Protein AF-A0A924UYF3-F1 (afdb_monomer)

Sequence (133 aa):
MYSFPMTTNHEMAHQMGFASESECNFIGFLASIKNEDLYIQYSGYSMALRYCLGNWQARDEAIFKQLLKTVNTGILKNYKESEDFWKQYDTVIDKGFHAFYDQFLKINQQKDGLESYNKYVNLMVNYYKGNGF

pLDDT: mean 82.93, std 18.5, range [36.72, 98.5]

Mean predicted aligned error: 8.23 Å

Radius of gyration: 15.81 Å; Cα contacts (8 Å, |Δi|>4): 98; chains: 1; bounding box: 40×39×37 Å

Nearest PDB structures (foldseek):
  5qsr-assembly1_A  TM=3.672E-01  e=8.224E+00  Homo sapiens

Solvent-accessible surface area (backbone atoms only — not comparable to full-atom values): 7220 Å² total; per-residue (Å²): 117,76,49,51,56,24,52,52,35,22,52,50,32,40,75,72,68,46,82,49,66,39,55,16,50,44,50,7,32,53,58,18,60,72,43,89,49,66,67,37,22,46,17,16,52,52,52,53,49,53,48,55,45,51,54,30,48,76,74,38,54,68,59,26,60,56,53,58,72,74,51,59,66,69,58,56,49,51,54,48,51,53,51,58,60,48,55,64,46,70,77,66,65,52,73,66,59,54,50,52,50,53,48,51,38,58,74,68,63,64,84,37,74,73,55,39,54,48,48,27,52,47,52,52,53,49,52,53,65,73,57,66,130

Structure (mmCIF, N/CA/C/O backbone):
data_AF-A0A924UYF3-F1
#
_entry.id   AF-A0A924UYF3-F1
#
loop_
_atom_site.group_PDB
_atom_site.id
_atom_site.type_symbol
_atom_site.label_atom_id
_atom_site.label_alt_id
_atom_site.label_comp_id
_atom_site.label_asym_id
_atom_site.label_entity_id
_atom_site.label_seq_id
_atom_site.pdbx_PDB_ins_code
_atom_site.Cartn_x
_atom_site.Cartn_y
_atom_site.Cartn_z
_atom_site.occupancy
_atom_site.B_iso_or_equiv
_atom_site.auth_seq_id
_atom_site.auth_comp_id
_atom_site.auth_asym_id
_atom_site.auth_atom_id
_atom_site.pdbx_PDB_model_num
ATOM 1 N N . MET A 1 1 ? -2.343 1.235 -12.925 1.00 81.69 1 MET A N 1
ATOM 2 C CA . MET A 1 1 ? -1.835 0.538 -11.724 1.00 81.69 1 MET A CA 1
ATOM 3 C C . MET A 1 1 ? -2.894 0.605 -10.634 1.00 81.69 1 MET A C 1
ATOM 5 O O . MET A 1 1 ? -3.447 1.678 -10.411 1.00 81.69 1 MET A O 1
ATOM 9 N N . TYR A 1 2 ? -3.191 -0.519 -9.983 1.00 92.44 2 TYR A N 1
ATOM 10 C CA . TYR A 1 2 ? -4.263 -0.631 -8.981 1.00 92.44 2 TYR A CA 1
ATOM 11 C C . TYR A 1 2 ? -4.105 0.315 -7.773 1.00 92.44 2 TYR A C 1
ATOM 13 O O . TYR A 1 2 ? -5.082 0.677 -7.129 1.00 92.44 2 TYR A O 1
ATOM 21 N N . SER A 1 3 ? -2.872 0.725 -7.465 1.00 91.88 3 SER A N 1
ATOM 22 C CA . SER A 1 3 ? -2.546 1.579 -6.320 1.00 91.88 3 SER A CA 1
ATOM 23 C C . SER A 1 3 ? -2.798 3.070 -6.559 1.00 91.88 3 SER A C 1
ATOM 25 O O . SER A 1 3 ? -2.634 3.853 -5.630 1.00 91.88 3 SER A O 1
ATOM 27 N N . PHE A 1 4 ? -3.168 3.476 -7.780 1.00 94.56 4 PHE A N 1
ATOM 28 C CA . PHE A 1 4 ? -3.278 4.890 -8.146 1.00 94.56 4 PHE A CA 1
ATOM 29 C C . PHE A 1 4 ? -4.196 5.701 -7.213 1.00 94.56 4 PHE A C 1
ATOM 31 O O . PHE A 1 4 ? -3.738 6.741 -6.749 1.00 94.56 4 PHE A O 1
ATOM 38 N N . PRO A 1 5 ? -5.413 5.243 -6.842 1.00 97.88 5 PRO A N 1
ATOM 39 C CA . PRO A 1 5 ? -6.268 6.026 -5.947 1.00 97.88 5 PRO A CA 1
ATOM 40 C C . PRO A 1 5 ? -5.651 6.236 -4.558 1.00 97.88 5 PRO A C 1
ATOM 42 O O . PRO A 1 5 ? -5.718 7.335 -4.017 1.00 97.88 5 PRO A O 1
ATOM 45 N N . MET A 1 6 ? -4.989 5.216 -4.004 1.00 96.25 6 MET A N 1
ATOM 46 C CA . MET A 1 6 ? -4.268 5.337 -2.735 1.00 96.25 6 MET A CA 1
ATOM 47 C C . MET A 1 6 ? -3.121 6.350 -2.829 1.00 96.25 6 MET A C 1
ATOM 49 O O . MET A 1 6 ? -2.965 7.174 -1.931 1.00 96.25 6 MET A O 1
ATOM 53 N N . THR A 1 7 ? -2.342 6.325 -3.918 1.00 93.88 7 THR A N 1
ATOM 54 C CA . THR A 1 7 ? -1.296 7.329 -4.166 1.00 93.88 7 THR A CA 1
ATOM 55 C C . THR A 1 7 ? -1.899 8.728 -4.255 1.00 93.88 7 THR A C 1
ATOM 57 O O . THR A 1 7 ? -1.416 9.637 -3.596 1.00 93.88 7 THR A O 1
ATOM 60 N N . THR A 1 8 ? -3.001 8.909 -4.984 1.00 97.44 8 THR A N 1
ATOM 61 C CA . THR A 1 8 ? -3.692 10.203 -5.050 1.00 97.44 8 THR A CA 1
ATOM 62 C C . THR A 1 8 ? -4.137 10.681 -3.668 1.00 97.44 8 THR A C 1
ATOM 64 O O . THR A 1 8 ? -3.881 11.827 -3.314 1.00 97.44 8 THR A O 1
ATOM 67 N N . ASN A 1 9 ? -4.741 9.811 -2.859 1.00 98.00 9 ASN A N 1
ATOM 68 C CA . ASN A 1 9 ? -5.194 10.169 -1.515 1.00 98.00 9 ASN A CA 1
ATOM 69 C C . ASN A 1 9 ? -4.027 10.515 -0.572 1.00 98.00 9 ASN A C 1
ATOM 71 O O . ASN A 1 9 ? -4.160 11.412 0.259 1.00 98.00 9 ASN A O 1
ATOM 75 N N . HIS A 1 10 ? -2.884 9.839 -0.712 1.00 95.69 10 HIS A N 1
ATOM 76 C CA . HIS A 1 10 ? -1.647 10.182 -0.008 1.00 95.69 10 HIS A CA 1
ATOM 77 C C . HIS A 1 10 ? -1.163 11.593 -0.387 1.00 95.69 10 HIS A C 1
ATOM 79 O O . HIS A 1 10 ? -0.951 12.426 0.492 1.00 95.69 10 HIS A O 1
ATOM 85 N N . GLU A 1 11 ? -1.063 11.902 -1.682 1.00 95.88 11 GLU A N 1
ATOM 86 C CA . GLU A 1 11 ? -0.611 13.225 -2.139 1.00 95.88 11 GLU A CA 1
ATOM 87 C C . GLU A 1 11 ? -1.595 14.341 -1.761 1.00 95.88 11 GLU A C 1
ATOM 89 O O . GLU A 1 11 ? -1.194 15.462 -1.453 1.00 95.88 11 GLU A O 1
ATOM 94 N N . MET A 1 12 ? -2.896 14.044 -1.721 1.00 97.69 12 MET A N 1
ATOM 95 C CA . MET A 1 12 ? -3.895 14.977 -1.199 1.00 97.69 12 MET A CA 1
ATOM 96 C C . MET A 1 12 ? -3.670 15.275 0.289 1.00 97.69 12 MET A C 1
ATOM 98 O O . MET A 1 12 ? -3.818 16.424 0.699 1.00 97.69 12 MET A O 1
ATOM 102 N N . ALA A 1 13 ? -3.259 14.292 1.097 1.00 95.19 13 ALA A N 1
ATOM 103 C CA . ALA A 1 13 ? -2.893 14.539 2.493 1.00 95.19 13 ALA A CA 1
ATOM 104 C C . ALA A 1 13 ? -1.669 15.469 2.596 1.00 95.19 13 ALA A C 1
ATOM 106 O O . ALA A 1 13 ? -1.682 16.408 3.396 1.00 95.19 13 ALA A O 1
ATOM 107 N N . HIS A 1 14 ? -0.668 15.296 1.728 1.00 92.12 14 HIS A N 1
ATOM 108 C CA . HIS A 1 14 ? 0.442 16.247 1.619 1.00 92.12 14 HIS A CA 1
ATOM 109 C C . HIS A 1 14 ? -0.030 17.658 1.248 1.00 92.12 14 HIS A C 1
ATOM 111 O O . HIS A 1 14 ? 0.355 18.630 1.900 1.00 92.12 14 HIS A O 1
ATOM 117 N N . GLN A 1 15 ? -0.926 17.790 0.264 1.00 94.62 15 GLN A N 1
ATOM 118 C CA . GLN A 1 15 ? -1.505 19.081 -0.136 1.00 94.62 15 GLN A CA 1
ATOM 119 C C . GLN A 1 15 ? -2.308 19.758 0.986 1.00 94.62 15 GLN A C 1
ATOM 121 O O . GLN A 1 15 ? -2.397 20.984 1.024 1.00 94.62 15 GLN A O 1
ATOM 126 N N . MET A 1 16 ? -2.856 18.982 1.924 1.00 95.38 16 MET A N 1
ATOM 127 C CA . MET A 1 16 ? -3.538 19.486 3.120 1.00 95.38 16 MET A CA 1
ATOM 128 C C . MET A 1 16 ? -2.580 19.925 4.242 1.00 95.38 16 MET A C 1
ATOM 130 O O . MET A 1 16 ? -3.040 20.392 5.283 1.00 95.38 16 MET A O 1
ATOM 134 N N . GLY A 1 17 ? -1.263 19.813 4.042 1.00 88.19 17 GLY A N 1
ATOM 135 C CA . GLY A 1 17 ? -0.239 20.320 4.960 1.00 88.19 17 GLY A CA 1
ATOM 136 C C . GLY A 1 17 ? 0.379 19.275 5.890 1.00 88.19 17 GLY A C 1
ATOM 137 O O . GLY A 1 17 ? 1.155 19.641 6.773 1.00 88.19 17 GLY A O 1
ATOM 138 N N . PHE A 1 18 ? 0.080 17.986 5.711 1.00 85.25 18 PHE A N 1
ATOM 139 C CA . PHE A 1 18 ? 0.758 16.924 6.455 1.00 85.25 18 PHE A CA 1
ATOM 140 C C . PHE A 1 18 ? 2.117 16.632 5.816 1.00 85.25 18 PHE A C 1
ATOM 142 O O . PHE A 1 18 ? 2.197 16.264 4.651 1.00 85.25 18 PHE A O 1
ATOM 149 N N . ALA A 1 19 ? 3.205 16.799 6.566 1.00 83.88 19 ALA A N 1
ATOM 150 C CA . ALA A 1 19 ? 4.555 16.561 6.047 1.00 83.88 19 ALA A CA 1
ATOM 151 C C . ALA A 1 19 ? 5.022 15.104 6.221 1.00 83.88 19 ALA A C 1
ATOM 153 O O . ALA A 1 19 ? 5.876 14.637 5.476 1.00 83.88 19 ALA A O 1
ATOM 154 N N . SER A 1 20 ? 4.497 14.370 7.211 1.00 87.00 20 SER A N 1
ATOM 155 C CA . SER A 1 20 ? 4.959 13.009 7.492 1.00 87.00 20 SER A CA 1
ATOM 156 C C . SER A 1 20 ? 4.360 12.002 6.513 1.00 87.00 20 SER A C 1
ATOM 158 O O . SER A 1 20 ? 3.153 11.792 6.480 1.00 87.00 20 SER A O 1
ATOM 160 N N . GLU A 1 21 ? 5.223 11.284 5.806 1.00 82.88 21 GLU A N 1
ATOM 161 C CA . GLU A 1 21 ? 4.885 10.183 4.892 1.00 82.88 21 GLU A CA 1
ATOM 162 C C . GLU A 1 21 ? 4.020 9.096 5.548 1.00 82.88 21 GLU A C 1
ATOM 164 O O . GLU A 1 21 ? 3.070 8.583 4.961 1.00 82.88 21 GLU A O 1
ATOM 169 N N . SER A 1 22 ? 4.307 8.746 6.808 1.00 86.19 22 SER A N 1
ATOM 170 C CA . SER A 1 22 ? 3.508 7.759 7.550 1.00 86.19 22 SER A CA 1
ATOM 171 C C . SER A 1 22 ? 2.113 8.276 7.903 1.00 86.19 22 SER A C 1
ATOM 173 O O . SER A 1 22 ? 1.163 7.496 7.921 1.00 86.19 22 SER A O 1
ATOM 175 N N . GLU A 1 23 ? 1.981 9.576 8.180 1.00 92.06 23 GLU A N 1
ATOM 176 C CA . GLU A 1 23 ? 0.686 10.213 8.443 1.00 92.06 23 GLU A CA 1
ATOM 177 C C . GLU A 1 23 ? -0.106 10.361 7.145 1.00 92.06 23 GLU A C 1
ATOM 179 O O . GLU A 1 23 ? -1.291 10.048 7.133 1.00 92.06 23 GLU A O 1
ATOM 184 N N . CYS A 1 24 ? 0.549 10.719 6.039 1.00 92.88 24 CYS A N 1
ATOM 185 C CA . CYS A 1 24 ? -0.079 10.805 4.721 1.00 92.88 24 CYS A CA 1
ATOM 186 C C . CYS A 1 24 ? -0.537 9.434 4.219 1.00 92.88 24 CYS A C 1
ATOM 188 O O . CYS A 1 24 ? -1.665 9.302 3.753 1.00 92.88 24 CYS A O 1
ATOM 190 N N . ASN A 1 25 ? 0.262 8.381 4.423 1.00 93.38 25 ASN A N 1
ATOM 191 C CA . ASN A 1 25 ? -0.174 7.002 4.195 1.00 93.38 25 ASN A CA 1
ATOM 192 C C . ASN A 1 25 ? -1.389 6.638 5.054 1.00 93.38 25 ASN A C 1
ATOM 194 O O . ASN A 1 25 ? -2.339 6.041 4.556 1.00 93.38 25 ASN A O 1
ATOM 198 N N . PHE A 1 26 ? -1.403 7.019 6.332 1.00 95.88 26 PHE A N 1
ATOM 199 C CA . PHE A 1 26 ? -2.534 6.724 7.207 1.00 95.88 26 PHE A CA 1
ATOM 200 C C . PHE A 1 26 ? -3.813 7.479 6.814 1.00 95.88 26 P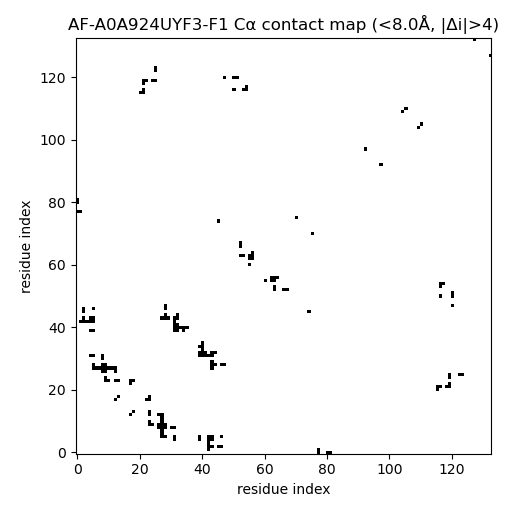HE A C 1
ATOM 202 O O . PHE A 1 26 ? -4.878 6.872 6.700 1.00 95.88 26 PHE A O 1
ATOM 209 N N . ILE A 1 27 ? -3.715 8.781 6.551 1.00 97.31 27 ILE A N 1
ATOM 210 C CA . ILE A 1 27 ? -4.837 9.621 6.115 1.00 97.31 27 ILE A CA 1
ATOM 211 C C . ILE A 1 27 ? -5.347 9.156 4.751 1.00 97.31 27 ILE A C 1
ATOM 213 O O . ILE A 1 27 ? -6.552 8.983 4.578 1.00 97.31 27 ILE A O 1
ATOM 217 N N . GLY A 1 28 ? -4.444 8.879 3.808 1.00 97.50 28 GLY A N 1
ATOM 218 C CA . GLY A 1 28 ? -4.792 8.365 2.488 1.00 97.50 28 GLY A CA 1
ATOM 219 C C . GLY A 1 28 ? -5.495 7.010 2.558 1.00 97.50 28 GLY A C 1
ATOM 220 O O . GLY A 1 28 ? -6.474 6.778 1.845 1.00 97.50 28 GLY A O 1
ATOM 221 N N . PHE A 1 29 ? -5.073 6.137 3.476 1.00 97.56 29 PHE A N 1
ATOM 222 C CA . PHE A 1 29 ? -5.757 4.877 3.753 1.00 97.56 29 PHE A CA 1
ATOM 223 C C . PHE A 1 29 ? -7.174 5.112 4.279 1.00 97.56 29 PHE A C 1
ATOM 225 O O . PHE A 1 29 ? -8.116 4.555 3.718 1.00 97.56 29 PHE A O 1
ATOM 232 N N . LEU A 1 30 ? -7.344 5.967 5.296 1.00 97.88 30 LEU A N 1
ATOM 233 C CA . LEU A 1 30 ? -8.661 6.297 5.849 1.00 97.88 30 LEU A CA 1
ATOM 234 C C . LEU A 1 30 ? -9.595 6.886 4.786 1.00 97.88 30 LEU A C 1
ATOM 236 O O . LEU A 1 30 ? -10.740 6.450 4.677 1.00 97.88 30 LEU A O 1
ATOM 240 N N . ALA A 1 31 ? -9.102 7.823 3.975 1.00 98.06 31 ALA A N 1
ATOM 241 C CA . ALA A 1 31 ? -9.853 8.397 2.862 1.00 98.06 31 ALA A CA 1
ATOM 242 C C . ALA A 1 31 ? -10.269 7.321 1.846 1.00 98.06 31 ALA A C 1
ATOM 244 O O . ALA A 1 31 ? -11.404 7.322 1.372 1.00 98.06 31 ALA A O 1
ATOM 245 N N . SER A 1 32 ? -9.380 6.364 1.564 1.00 98.25 32 SER A N 1
ATOM 246 C CA . SER A 1 32 ? -9.651 5.274 0.627 1.00 98.25 32 SER A CA 1
ATOM 247 C C . SER A 1 32 ? -10.731 4.318 1.141 1.00 98.25 32 SER A C 1
ATOM 249 O O . SER A 1 32 ? -11.674 4.017 0.416 1.00 98.25 32 SER A O 1
ATOM 251 N N . ILE A 1 33 ? -10.633 3.853 2.393 1.00 97.06 33 ILE A N 1
ATOM 252 C CA . ILE A 1 33 ? -11.572 2.859 2.948 1.00 97.06 33 ILE A CA 1
ATOM 253 C C . ILE A 1 33 ? -12.940 3.443 3.323 1.00 97.06 33 ILE A C 1
ATOM 255 O O . ILE A 1 33 ? -13.893 2.693 3.510 1.00 97.06 33 ILE A O 1
ATOM 259 N N . LYS A 1 34 ? -13.041 4.768 3.475 1.00 96.94 34 LYS A N 1
ATOM 260 C CA . LYS A 1 34 ? -14.308 5.474 3.721 1.00 96.94 34 LYS A CA 1
ATOM 261 C C . LYS A 1 34 ? -15.001 5.920 2.430 1.00 96.94 34 LYS A C 1
ATOM 263 O O . LYS A 1 34 ? -16.092 6.475 2.506 1.00 96.94 34 LYS A O 1
ATOM 268 N N . ASN A 1 35 ? -14.383 5.699 1.270 1.00 98.12 35 ASN A N 1
ATOM 269 C CA . ASN A 1 35 ? -14.977 6.005 -0.025 1.00 98.12 35 ASN A CA 1
ATOM 270 C C . ASN A 1 35 ? -16.057 4.972 -0.396 1.00 98.12 35 ASN A C 1
ATOM 272 O O . ASN A 1 35 ? -15.955 3.814 -0.003 1.00 98.12 35 ASN A O 1
ATOM 276 N N . GLU A 1 36 ? -17.069 5.359 -1.170 1.00 97.88 36 GLU A N 1
ATOM 277 C CA . GLU A 1 36 ? -18.130 4.445 -1.626 1.00 97.88 36 GLU A CA 1
ATOM 278 C C . GLU A 1 36 ? -17.670 3.521 -2.769 1.00 97.88 36 GLU A C 1
ATOM 280 O O . GLU A 1 36 ? -18.198 2.421 -2.927 1.00 97.88 36 GLU A O 1
ATOM 285 N N . ASP A 1 37 ? -16.661 3.932 -3.545 1.00 98.31 37 ASP A N 1
ATOM 286 C CA . ASP A 1 37 ? -16.137 3.155 -4.667 1.00 98.31 37 ASP A CA 1
ATOM 287 C C . ASP A 1 37 ? -15.244 1.997 -4.184 1.00 98.31 37 ASP A C 1
ATOM 289 O O . ASP A 1 37 ? -14.176 2.192 -3.591 1.00 98.31 37 ASP A O 1
ATOM 293 N N . LEU A 1 38 ? -15.660 0.767 -4.502 1.00 98.06 38 LEU A N 1
ATOM 294 C CA . LEU A 1 38 ? -14.949 -0.464 -4.152 1.00 98.06 38 LEU A CA 1
ATOM 295 C C . LEU A 1 38 ? -13.524 -0.529 -4.717 1.00 98.06 38 LEU A C 1
ATOM 297 O O . LEU A 1 38 ? -12.654 -1.140 -4.097 1.00 98.06 38 LEU A O 1
ATOM 301 N N . TYR A 1 39 ? -13.251 0.091 -5.865 1.00 97.88 39 TYR A N 1
ATOM 302 C CA . TYR A 1 39 ? -11.910 0.145 -6.444 1.00 97.88 39 TYR A CA 1
ATOM 303 C C . TYR A 1 39 ? -10.977 1.036 -5.614 1.00 97.88 39 TYR A C 1
ATOM 305 O O . TYR A 1 39 ? -9.815 0.688 -5.378 1.00 97.88 39 TYR A O 1
ATOM 313 N N . ILE A 1 40 ? -11.494 2.156 -5.103 1.00 98.38 40 ILE A N 1
ATOM 314 C CA . ILE A 1 40 ? -10.745 3.051 -4.217 1.00 98.38 40 ILE A CA 1
ATOM 315 C C . ILE A 1 40 ? -10.486 2.354 -2.879 1.00 98.38 40 ILE A C 1
ATOM 317 O O . ILE A 1 40 ? -9.335 2.300 -2.435 1.00 98.38 40 ILE A O 1
ATOM 321 N N . GLN A 1 41 ? -11.511 1.733 -2.287 1.00 98.50 41 GLN A N 1
ATOM 322 C CA . GLN A 1 41 ? -11.354 0.939 -1.065 1.00 98.50 41 GLN A CA 1
ATOM 323 C C . GLN A 1 41 ? -10.311 -0.172 -1.243 1.00 98.50 41 GLN A C 1
ATOM 325 O O . GLN A 1 41 ? -9.421 -0.335 -0.405 1.00 98.50 41 GLN A O 1
ATOM 330 N N . TYR A 1 42 ? -10.383 -0.906 -2.359 1.00 98.25 42 TYR A N 1
ATOM 331 C CA . TYR A 1 42 ? -9.428 -1.956 -2.700 1.00 98.25 42 TYR A CA 1
ATOM 332 C C . TYR A 1 42 ? -7.993 -1.428 -2.737 1.00 98.25 42 TYR A C 1
ATOM 334 O O . TYR A 1 42 ? -7.102 -2.057 -2.168 1.00 98.25 42 TYR A O 1
ATOM 342 N N . SER A 1 43 ? -7.760 -0.265 -3.350 1.00 98.00 43 SER A N 1
ATOM 343 C CA . SER A 1 43 ? -6.421 0.328 -3.412 1.00 98.00 43 SER A CA 1
ATOM 344 C C . SER A 1 43 ? -5.844 0.619 -2.016 1.00 98.00 43 SER A C 1
ATOM 346 O O . SER A 1 43 ? -4.681 0.298 -1.757 1.00 98.00 43 SER A O 1
ATOM 348 N N . GLY A 1 44 ? -6.670 1.127 -1.091 1.00 97.44 44 GLY A N 1
ATOM 349 C CA . GLY A 1 44 ? -6.282 1.396 0.294 1.00 97.44 44 GLY A CA 1
ATOM 350 C C . GLY A 1 44 ? -5.980 0.116 1.073 1.00 97.44 44 GLY A C 1
ATOM 351 O O . GLY A 1 44 ? -4.899 -0.021 1.652 1.00 97.44 44 GLY A O 1
ATOM 352 N N . TYR A 1 45 ? -6.888 -0.865 1.038 1.00 97.75 45 TYR A N 1
ATOM 353 C CA . TYR A 1 45 ? -6.679 -2.156 1.704 1.00 97.75 45 TYR A CA 1
ATOM 354 C C . TYR A 1 45 ? -5.492 -2.933 1.136 1.00 97.75 45 TYR A C 1
ATOM 356 O O . TYR A 1 45 ? -4.745 -3.553 1.893 1.00 97.75 45 TYR A O 1
ATOM 364 N N . SER A 1 46 ? -5.282 -2.885 -0.179 1.00 97.38 46 SER A N 1
ATOM 365 C CA . SER A 1 46 ? -4.147 -3.536 -0.827 1.00 97.38 46 SER A CA 1
ATOM 366 C C . SER A 1 46 ? -2.819 -2.921 -0.374 1.00 97.38 46 SER A C 1
ATOM 368 O O . SER A 1 46 ? -1.890 -3.650 -0.026 1.00 97.38 46 SER A O 1
ATOM 370 N N . MET A 1 47 ? -2.730 -1.590 -0.270 1.00 94.06 47 MET A N 1
ATOM 371 C CA . MET A 1 47 ? -1.539 -0.937 0.282 1.00 94.06 47 MET A CA 1
ATOM 372 C C . MET A 1 47 ? -1.316 -1.314 1.755 1.00 94.06 47 MET A C 1
ATOM 374 O O . MET A 1 47 ? -0.212 -1.713 2.126 1.00 94.06 47 MET A O 1
ATOM 378 N N . ALA A 1 48 ? -2.358 -1.256 2.591 1.00 95.38 48 ALA A N 1
ATOM 379 C CA . ALA A 1 48 ? -2.271 -1.642 4.001 1.00 95.38 48 ALA A CA 1
ATOM 380 C C . ALA A 1 48 ? -1.778 -3.089 4.177 1.00 95.38 48 ALA A C 1
ATOM 382 O O . ALA A 1 48 ? -0.865 -3.351 4.963 1.00 95.38 48 ALA A O 1
ATOM 383 N N . LEU A 1 49 ? -2.324 -4.023 3.394 1.00 96.38 49 LEU A N 1
ATOM 384 C CA . LEU A 1 49 ? -1.906 -5.421 3.405 1.00 96.38 49 LEU A CA 1
ATOM 385 C C . LEU A 1 49 ? -0.430 -5.574 3.015 1.00 96.38 49 LEU A C 1
ATOM 387 O O . LEU A 1 49 ? 0.290 -6.325 3.672 1.00 96.38 49 LEU A O 1
ATOM 391 N N . ARG A 1 50 ? 0.038 -4.861 1.982 1.00 93.88 50 ARG A N 1
ATOM 392 C CA . ARG A 1 50 ? 1.445 -4.894 1.552 1.00 93.88 50 ARG A CA 1
ATOM 393 C C . ARG A 1 50 ? 2.393 -4.476 2.680 1.00 93.88 50 ARG A C 1
ATOM 395 O O . ARG A 1 50 ? 3.389 -5.157 2.908 1.00 93.88 50 ARG A O 1
ATOM 402 N N . TYR A 1 51 ? 2.052 -3.420 3.420 1.00 91.38 51 TYR A N 1
ATOM 403 C CA . TYR A 1 51 ? 2.829 -2.955 4.576 1.00 91.38 51 TYR A CA 1
ATOM 404 C C . TYR A 1 51 ? 2.821 -3.968 5.731 1.00 91.38 51 TYR A C 1
ATOM 406 O O . TYR A 1 51 ? 3.875 -4.298 6.273 1.00 91.38 51 TYR A O 1
ATOM 414 N N . CYS A 1 52 ? 1.656 -4.524 6.078 1.00 93.12 52 CYS A N 1
ATOM 415 C CA . CYS A 1 52 ? 1.546 -5.547 7.123 1.00 93.12 52 CYS A CA 1
ATOM 416 C C . CYS A 1 52 ? 2.364 -6.805 6.794 1.00 93.12 52 CYS A C 1
ATOM 418 O O . CYS A 1 52 ? 3.045 -7.352 7.663 1.00 93.12 52 CYS A O 1
ATOM 420 N N . LEU A 1 53 ? 2.317 -7.256 5.539 1.00 93.00 53 LEU A N 1
ATOM 421 C CA . LEU A 1 53 ? 3.113 -8.383 5.060 1.00 93.00 53 LEU A CA 1
ATOM 422 C C . LEU A 1 53 ? 4.614 -8.074 5.105 1.00 93.00 53 LEU A C 1
ATOM 424 O O . LEU A 1 53 ? 5.374 -8.918 5.569 1.00 93.00 53 LEU A O 1
ATOM 428 N N . GLY A 1 54 ? 5.034 -6.871 4.698 1.00 87.75 54 GLY A N 1
ATOM 429 C CA . GLY A 1 54 ? 6.429 -6.429 4.788 1.00 87.75 54 GLY A CA 1
ATOM 430 C C . GLY A 1 54 ? 6.965 -6.427 6.225 1.00 87.75 54 GLY A C 1
ATOM 431 O O . GLY A 1 54 ? 8.064 -6.923 6.472 1.00 87.75 54 GLY A O 1
ATOM 432 N N . ASN A 1 55 ? 6.162 -5.975 7.195 1.00 87.50 55 ASN A N 1
ATOM 433 C CA . ASN A 1 55 ? 6.535 -6.027 8.614 1.00 87.50 55 ASN A CA 1
ATOM 434 C C . ASN A 1 55 ? 6.741 -7.465 9.102 1.00 87.50 55 ASN A C 1
ATOM 436 O O . ASN A 1 55 ? 7.709 -7.745 9.809 1.00 87.50 55 ASN A O 1
ATOM 440 N N . TRP A 1 56 ? 5.862 -8.395 8.714 1.00 90.62 56 TRP A N 1
ATOM 441 C CA . TRP A 1 56 ? 6.057 -9.808 9.040 1.00 90.62 56 TRP A CA 1
ATOM 442 C C . TRP A 1 56 ? 7.253 -10.406 8.313 1.00 90.62 56 TRP A C 1
ATOM 444 O O . TRP A 1 56 ? 7.991 -11.159 8.928 1.00 90.62 56 TRP A O 1
ATOM 454 N N . GLN A 1 57 ? 7.503 -10.039 7.057 1.00 88.75 57 GLN A N 1
ATOM 455 C CA . GLN A 1 57 ? 8.670 -10.516 6.318 1.00 88.75 57 GLN A CA 1
ATOM 456 C C . GLN A 1 57 ? 9.979 -10.137 7.023 1.00 88.75 57 GLN A C 1
ATOM 458 O O . GLN A 1 57 ? 10.885 -10.962 7.104 1.00 88.75 57 GLN A O 1
ATOM 463 N N . ALA A 1 58 ? 10.063 -8.916 7.559 1.00 83.00 58 ALA A N 1
ATOM 464 C CA . ALA A 1 58 ? 11.228 -8.443 8.303 1.00 83.00 58 ALA A CA 1
ATOM 465 C C . ALA A 1 58 ? 11.343 -9.053 9.713 1.00 83.00 58 ALA A C 1
ATOM 467 O O . ALA A 1 58 ? 12.451 -9.236 10.213 1.00 83.00 58 ALA A O 1
ATOM 468 N N . ARG A 1 59 ? 10.212 -9.345 10.370 1.00 87.12 59 ARG A N 1
ATOM 469 C CA . ARG A 1 59 ? 10.170 -9.811 11.767 1.00 87.12 59 ARG A CA 1
ATOM 470 C C . ARG A 1 59 ? 10.241 -11.330 11.917 1.00 87.12 59 ARG A C 1
ATOM 472 O O . ARG A 1 59 ? 10.915 -11.818 12.817 1.00 87.12 59 ARG A O 1
ATOM 479 N N . ASP A 1 60 ? 9.484 -12.053 11.101 1.00 91.69 60 ASP A N 1
ATOM 480 C CA . ASP A 1 60 ? 9.346 -13.508 11.129 1.00 91.69 60 ASP A CA 1
ATOM 481 C C . ASP A 1 60 ? 8.914 -14.021 9.743 1.00 91.69 60 ASP A C 1
ATOM 483 O O . ASP A 1 60 ? 7.733 -14.031 9.371 1.00 91.69 60 ASP A O 1
ATOM 487 N N . GLU A 1 61 ? 9.899 -14.481 8.972 1.00 92.38 61 GLU A N 1
ATOM 488 C CA . GLU A 1 61 ? 9.685 -14.974 7.613 1.00 92.38 61 GLU A CA 1
ATOM 489 C C . GLU A 1 61 ? 8.749 -16.200 7.564 1.00 92.38 61 GLU A C 1
ATOM 491 O O . GLU A 1 61 ? 8.042 -16.404 6.572 1.00 92.38 61 GLU A O 1
ATOM 496 N N . ALA A 1 62 ? 8.706 -17.021 8.621 1.00 97.44 62 ALA A N 1
ATOM 497 C CA . ALA A 1 62 ? 7.837 -18.192 8.663 1.00 97.44 62 ALA A CA 1
ATOM 498 C C . ALA A 1 62 ? 6.366 -17.772 8.766 1.00 97.44 62 ALA A C 1
ATOM 500 O O . ALA A 1 62 ? 5.533 -18.284 8.010 1.00 97.44 62 ALA A O 1
ATOM 501 N N . ILE A 1 63 ? 6.055 -16.798 9.628 1.00 96.81 63 ILE A N 1
ATOM 502 C CA . ILE A 1 63 ? 4.710 -16.214 9.727 1.00 96.81 63 ILE A CA 1
ATOM 503 C C . ILE A 1 63 ? 4.337 -15.515 8.420 1.00 96.81 63 ILE A C 1
ATOM 505 O O . ILE A 1 63 ? 3.249 -15.746 7.892 1.00 96.81 63 ILE A O 1
ATOM 509 N N . PHE A 1 64 ? 5.244 -14.726 7.839 1.00 95.25 64 PHE A N 1
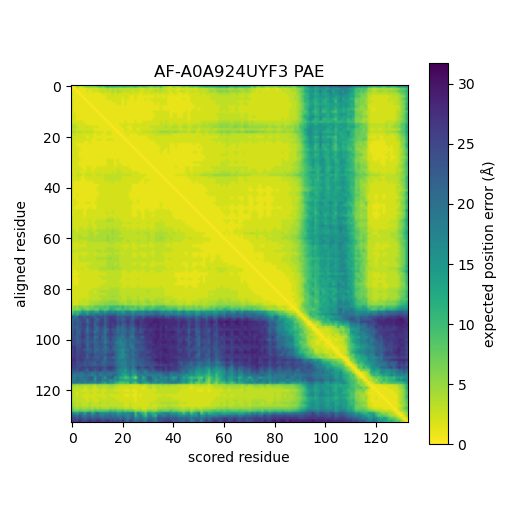ATOM 510 C CA . PHE A 1 64 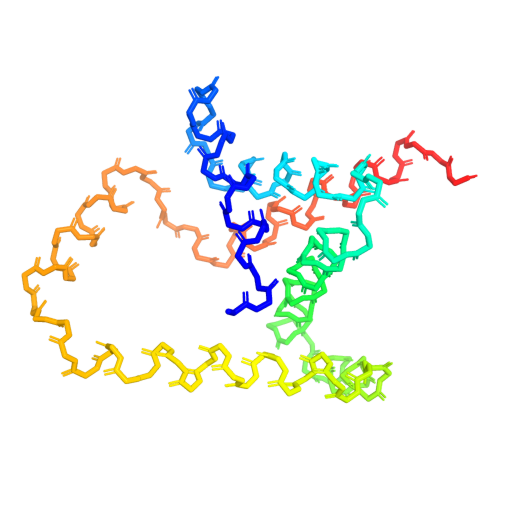? 5.017 -14.099 6.535 1.00 95.25 64 PHE A CA 1
ATOM 511 C C . PHE A 1 64 ? 4.636 -15.122 5.456 1.00 95.25 64 PHE A C 1
ATOM 513 O O . PHE A 1 64 ? 3.625 -14.946 4.778 1.00 95.25 64 PHE A O 1
ATOM 520 N N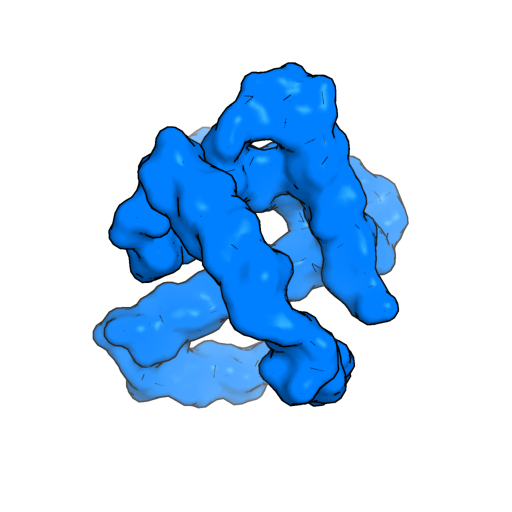 . LYS A 1 65 ? 5.381 -16.230 5.329 1.00 97.38 65 LYS A N 1
ATOM 521 C CA . LYS A 1 65 ? 5.081 -17.299 4.358 1.00 97.38 65 LYS A CA 1
ATOM 522 C C . LYS A 1 65 ? 3.732 -17.971 4.608 1.00 97.38 65 LYS A C 1
ATOM 524 O O . LYS A 1 65 ? 3.104 -18.429 3.654 1.00 97.38 65 LYS A O 1
ATOM 529 N N . GLN A 1 66 ? 3.289 -18.067 5.860 1.00 98.19 66 GLN A N 1
ATOM 530 C CA . GLN A 1 66 ? 1.960 -18.584 6.189 1.00 98.19 66 GLN A CA 1
ATOM 531 C C . GLN A 1 66 ? 0.866 -17.594 5.781 1.00 98.19 66 GLN A C 1
ATOM 533 O O . GLN A 1 66 ? -0.072 -17.987 5.091 1.00 98.19 66 GLN A O 1
ATOM 538 N N . LEU A 1 67 ? 1.017 -16.315 6.135 1.00 97.69 67 LEU A N 1
ATOM 539 C CA . LEU A 1 67 ? 0.071 -15.255 5.776 1.00 97.69 67 LEU A CA 1
ATOM 540 C C . LEU A 1 67 ? -0.027 -15.068 4.262 1.00 97.69 67 LEU A C 1
ATOM 542 O O . LEU A 1 67 ? -1.118 -14.929 3.729 1.00 97.69 67 LEU A O 1
ATOM 546 N N . LEU A 1 68 ? 1.089 -15.137 3.538 1.00 96.88 68 LEU A N 1
ATOM 547 C CA . LEU A 1 68 ? 1.098 -14.968 2.087 1.00 96.88 68 LEU A CA 1
ATOM 548 C C . LEU A 1 68 ? 0.203 -15.995 1.369 1.0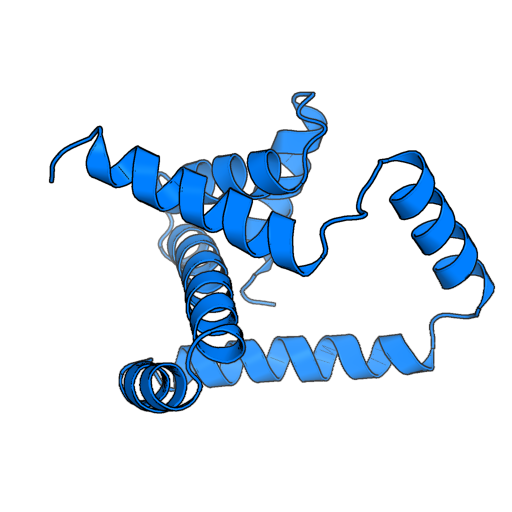0 96.88 68 LEU A C 1
ATOM 550 O O . LEU A 1 68 ? -0.395 -15.674 0.347 1.00 96.88 68 LEU A O 1
ATOM 554 N N . LYS A 1 69 ? 0.058 -17.208 1.924 1.00 97.75 69 LYS A N 1
ATOM 555 C CA . LYS A 1 69 ? -0.822 -18.260 1.379 1.00 97.75 69 LYS A CA 1
ATOM 556 C C . LYS A 1 69 ? -2.310 -17.948 1.532 1.00 97.75 69 LYS A C 1
ATOM 558 O O . LYS A 1 69 ? -3.113 -18.543 0.822 1.00 97.75 69 LYS A O 1
ATOM 563 N N . THR A 1 70 ? -2.685 -17.061 2.453 1.00 98.00 70 THR A N 1
ATOM 564 C CA . THR A 1 70 ? -4.085 -16.663 2.665 1.00 98.00 70 THR A CA 1
ATOM 565 C C . THR A 1 70 ? -4.489 -15.477 1.788 1.00 98.00 70 THR A C 1
ATOM 567 O O . THR A 1 70 ? -5.675 -15.175 1.661 1.00 98.00 70 THR A O 1
ATOM 570 N N . VAL A 1 71 ? -3.521 -14.814 1.147 1.00 97.88 71 VAL A N 1
ATOM 571 C CA . VAL A 1 71 ? -3.758 -13.670 0.265 1.00 97.88 71 VAL A CA 1
ATOM 572 C C . VAL A 1 71 ? -4.317 -14.142 -1.075 1.00 97.88 71 VAL A C 1
ATOM 574 O O . VAL A 1 71 ? -3.801 -15.070 -1.699 1.00 97.88 71 VAL A O 1
ATOM 577 N N . ASN A 1 72 ? -5.354 -13.457 -1.562 1.00 98.12 72 ASN A N 1
ATOM 578 C CA . ASN A 1 72 ? -5.920 -13.734 -2.876 1.00 98.12 72 ASN A CA 1
ATOM 579 C C . ASN A 1 72 ? -4.860 -13.568 -3.982 1.00 98.12 72 ASN A C 1
ATOM 581 O O . ASN A 1 72 ? -4.157 -12.558 -4.050 1.00 98.12 72 ASN A O 1
ATOM 585 N N . THR A 1 73 ? -4.785 -14.533 -4.899 1.00 97.62 73 THR A N 1
ATOM 586 C CA . THR A 1 73 ? -3.786 -14.547 -5.977 1.00 97.62 73 THR A CA 1
ATOM 587 C C . THR A 1 73 ? -3.844 -13.309 -6.878 1.00 97.62 73 THR A C 1
ATOM 589 O O . THR A 1 73 ? -2.808 -12.883 -7.384 1.00 97.62 73 THR A O 1
ATOM 592 N N . GLY A 1 74 ? -5.017 -12.699 -7.073 1.00 97.62 74 GLY A N 1
ATOM 593 C CA . GLY A 1 74 ? -5.167 -11.451 -7.828 1.00 97.62 74 GLY A CA 1
ATOM 594 C C . GLY A 1 74 ? -4.392 -10.285 -7.209 1.00 97.62 74 GLY A C 1
ATOM 595 O O . GLY A 1 74 ? -3.728 -9.543 -7.928 1.00 97.62 74 GLY A O 1
ATOM 596 N N . ILE A 1 75 ? -4.370 -10.194 -5.876 1.00 97.75 75 ILE A N 1
ATOM 597 C CA . ILE A 1 75 ? -3.604 -9.172 -5.148 1.00 97.75 75 ILE A CA 1
ATOM 598 C C . ILE A 1 75 ? -2.101 -9.397 -5.343 1.00 97.75 75 ILE A C 1
ATOM 600 O O . ILE A 1 75 ? -1.356 -8.461 -5.618 1.00 97.75 75 ILE A O 1
ATOM 604 N N . LEU A 1 76 ? -1.646 -10.652 -5.272 1.00 97.12 76 LEU A N 1
ATOM 605 C CA . LEU A 1 76 ? -0.236 -10.986 -5.500 1.00 97.12 76 LEU A CA 1
ATOM 606 C C . LEU A 1 76 ? 0.204 -10.657 -6.934 1.00 97.12 76 LEU A C 1
ATOM 608 O O . LEU A 1 76 ? 1.307 -10.155 -7.144 1.00 97.12 76 LEU A O 1
ATOM 612 N N . LYS A 1 77 ? -0.672 -10.884 -7.922 1.00 97.44 77 LYS A N 1
ATOM 613 C CA . LYS A 1 77 ? -0.430 -10.476 -9.313 1.00 97.44 77 LYS A CA 1
ATOM 614 C C . LYS A 1 77 ? -0.329 -8.959 -9.447 1.00 97.44 77 LYS A C 1
ATOM 616 O O . LYS A 1 77 ? 0.566 -8.487 -10.133 1.00 97.44 77 LYS A O 1
ATOM 621 N N . ASN A 1 78 ? -1.190 -8.208 -8.766 1.00 97.06 78 ASN A N 1
ATOM 622 C CA . ASN A 1 78 ? -1.118 -6.748 -8.707 1.00 97.06 78 ASN A CA 1
ATOM 623 C C . ASN A 1 78 ? 0.205 -6.264 -8.087 1.00 97.06 78 ASN A C 1
ATOM 625 O O . ASN A 1 78 ? 0.842 -5.369 -8.635 1.00 97.06 78 ASN A O 1
ATOM 629 N N . TYR A 1 79 ? 0.681 -6.887 -7.004 1.00 94.50 79 TYR A N 1
ATOM 630 C CA . TYR A 1 79 ? 1.988 -6.544 -6.428 1.00 94.50 79 TYR A CA 1
ATOM 631 C C . TYR A 1 79 ? 3.133 -6.767 -7.408 1.00 94.50 79 TYR A C 1
ATOM 633 O O . TYR A 1 79 ? 3.997 -5.896 -7.527 1.00 94.50 79 TYR A O 1
ATOM 641 N N . LYS A 1 80 ? 3.106 -7.902 -8.114 1.00 93.50 80 LYS A N 1
ATOM 642 C CA . LYS A 1 80 ? 4.078 -8.225 -9.154 1.00 93.50 80 LYS A CA 1
ATOM 643 C C . LYS A 1 80 ? 4.004 -7.251 -10.332 1.00 93.50 80 LYS A C 1
ATOM 645 O O . LYS A 1 80 ? 5.043 -6.807 -10.794 1.00 93.50 80 LYS A O 1
ATOM 650 N N . GLU A 1 81 ? 2.807 -6.876 -10.779 1.00 93.62 81 GLU A N 1
ATOM 651 C CA . GLU A 1 81 ? 2.611 -5.873 -11.834 1.00 93.62 81 GLU A CA 1
ATOM 652 C C . GLU A 1 81 ? 3.253 -4.534 -11.452 1.00 93.62 81 GLU A C 1
ATOM 654 O O . GLU A 1 81 ? 3.996 -3.966 -12.247 1.00 93.62 81 GLU A O 1
ATOM 659 N N . SER A 1 82 ? 3.033 -4.052 -10.224 1.00 88.50 82 SER A N 1
ATOM 660 C CA . SER A 1 82 ? 3.699 -2.840 -9.735 1.00 88.50 82 SER A CA 1
ATOM 661 C C . SER A 1 82 ? 5.215 -2.992 -9.660 1.00 88.50 82 SER A C 1
ATOM 663 O O . SER A 1 82 ? 5.936 -2.071 -10.021 1.00 88.50 82 SER A O 1
ATOM 665 N N . GLU A 1 83 ? 5.714 -4.130 -9.178 1.00 87.50 83 GLU A N 1
ATOM 666 C CA . GLU A 1 83 ? 7.154 -4.390 -9.100 1.00 87.50 83 GLU A CA 1
ATOM 667 C C . GLU A 1 83 ? 7.799 -4.389 -10.493 1.00 87.50 83 GLU A C 1
ATOM 669 O O . GLU A 1 83 ? 8.801 -3.711 -10.711 1.00 87.50 83 GLU A O 1
ATOM 674 N N . ASP A 1 84 ? 7.200 -5.101 -11.446 1.00 90.00 84 ASP A N 1
ATOM 675 C CA . ASP A 1 84 ? 7.664 -5.165 -12.830 1.00 90.00 84 ASP A CA 1
ATOM 676 C C . ASP A 1 84 ? 7.579 -3.776 -13.499 1.00 90.00 84 ASP A C 1
ATOM 678 O O . ASP A 1 84 ? 8.508 -3.375 -14.203 1.00 90.00 84 ASP A O 1
ATOM 682 N N . PHE A 1 85 ? 6.523 -2.999 -13.213 1.00 85.31 85 PHE A N 1
ATOM 683 C CA . PHE A 1 85 ? 6.381 -1.620 -13.684 1.00 85.31 85 PHE A CA 1
ATOM 684 C C . PHE A 1 85 ? 7.480 -0.700 -13.151 1.00 85.31 85 PHE A C 1
ATOM 686 O O . PHE A 1 85 ? 7.948 0.137 -13.908 1.00 85.31 85 PHE A O 1
ATOM 693 N N . TRP A 1 86 ? 7.900 -0.810 -11.889 1.00 78.50 86 TRP A N 1
ATOM 694 C CA . TRP A 1 86 ? 8.955 0.054 -11.345 1.00 78.50 86 TRP A CA 1
ATOM 695 C C . TRP A 1 86 ? 10.360 -0.385 -11.773 1.00 78.50 86 TRP A C 1
ATOM 697 O O . TRP A 1 86 ? 11.199 0.471 -12.044 1.00 78.50 86 TRP A O 1
ATOM 707 N N . LYS A 1 87 ? 10.603 -1.692 -11.941 1.00 81.88 87 LYS A N 1
ATOM 708 C CA . LYS A 1 87 ? 11.893 -2.231 -12.417 1.00 81.88 87 LYS A CA 1
ATOM 709 C C . LYS A 1 87 ? 12.336 -1.665 -13.768 1.00 81.88 87 LYS A C 1
ATOM 711 O O . LYS A 1 87 ? 13.526 -1.447 -13.972 1.00 81.88 87 LYS A O 1
ATOM 716 N N . GLN A 1 88 ? 11.408 -1.406 -14.692 1.00 78.75 88 GLN A N 1
ATOM 717 C CA . GLN A 1 88 ? 11.752 -0.775 -15.978 1.00 78.75 88 GLN A CA 1
ATOM 718 C C . GLN A 1 88 ? 12.248 0.673 -15.809 1.00 78.75 88 GLN A C 1
ATOM 720 O O . GLN A 1 88 ? 13.118 1.095 -16.565 1.00 78.75 88 GLN A O 1
ATOM 725 N N . TYR A 1 89 ? 11.767 1.417 -14.806 1.00 69.12 89 TYR A N 1
ATOM 726 C CA . TYR A 1 89 ? 12.228 2.785 -14.532 1.00 69.12 89 TYR A CA 1
ATOM 727 C C . TYR A 1 89 ? 13.509 2.821 -13.693 1.00 69.12 89 TYR A C 1
ATOM 729 O O . TYR A 1 89 ? 14.316 3.727 -13.880 1.00 69.12 89 TYR A O 1
ATOM 737 N N . ASP A 1 90 ? 13.746 1.810 -12.852 1.00 61.75 90 ASP A N 1
ATOM 738 C CA . ASP A 1 90 ? 14.972 1.656 -12.047 1.00 61.75 90 ASP A CA 1
ATOM 739 C C . ASP A 1 90 ? 16.247 1.582 -12.916 1.00 61.75 90 ASP A C 1
ATOM 741 O O . ASP A 1 90 ? 17.339 1.951 -12.499 1.00 61.75 90 ASP A O 1
ATOM 745 N N . THR A 1 91 ? 16.111 1.169 -14.181 1.00 61.03 91 THR A N 1
ATOM 746 C CA . THR A 1 91 ? 17.228 1.129 -15.145 1.00 61.03 91 THR A CA 1
ATOM 747 C C . THR A 1 91 ? 17.433 2.424 -15.940 1.00 61.03 91 THR A C 1
ATOM 749 O O . THR A 1 91 ? 18.491 2.606 -16.540 1.00 61.03 91 THR A O 1
ATOM 752 N N . VAL A 1 92 ? 16.438 3.319 -15.964 1.00 55.47 92 VAL A N 1
ATOM 753 C CA . VAL A 1 92 ? 16.388 4.502 -16.849 1.00 55.47 92 VAL A CA 1
ATOM 754 C C . VAL A 1 92 ? 16.562 5.817 -16.077 1.00 55.47 92 VAL A C 1
ATOM 756 O O . VAL A 1 92 ? 16.965 6.824 -16.658 1.00 55.47 92 VAL A O 1
ATOM 759 N N . ILE A 1 93 ? 16.291 5.833 -14.770 1.00 54.34 93 ILE A N 1
ATOM 760 C CA . ILE A 1 93 ? 16.420 7.030 -13.935 1.00 54.34 93 ILE A CA 1
ATOM 761 C C . ILE A 1 93 ? 17.903 7.287 -13.614 1.00 54.34 93 ILE A C 1
ATOM 763 O O . ILE A 1 93 ? 18.540 6.594 -12.826 1.00 54.34 93 ILE A O 1
ATOM 767 N N . ASP A 1 94 ? 18.452 8.306 -14.274 1.00 54.47 94 ASP A N 1
ATOM 768 C CA . ASP A 1 94 ? 19.838 8.761 -14.166 1.00 54.47 94 ASP A CA 1
ATOM 769 C C . ASP A 1 94 ? 20.225 9.154 -12.722 1.00 54.47 94 ASP A C 1
ATOM 771 O O . ASP A 1 94 ? 19.401 9.605 -11.916 1.00 54.47 94 ASP A O 1
ATOM 775 N N . LYS A 1 95 ? 21.523 9.055 -12.412 1.00 52.44 95 LYS A N 1
ATOM 776 C CA . LYS A 1 95 ? 22.134 9.310 -11.092 1.00 52.44 95 LYS A CA 1
ATOM 777 C C . LYS A 1 95 ? 21.748 10.670 -10.491 1.00 52.44 95 LYS A C 1
ATOM 779 O O . LYS A 1 95 ? 21.778 10.826 -9.273 1.00 52.44 95 LYS A O 1
ATOM 784 N N . GLY A 1 96 ? 21.379 11.644 -11.327 1.00 54.38 96 GLY A N 1
ATOM 785 C CA . GLY A 1 96 ? 20.946 12.980 -10.912 1.00 54.38 96 GLY A CA 1
ATOM 786 C C . GLY A 1 96 ? 19.584 13.019 -10.209 1.00 54.38 96 GLY A C 1
ATOM 787 O O . GLY A 1 96 ? 19.443 13.732 -9.217 1.00 54.38 96 GLY A O 1
ATOM 788 N N . PHE A 1 97 ? 18.599 12.230 -10.657 1.00 57.19 97 PHE A N 1
ATOM 789 C CA . PHE A 1 97 ? 17.288 12.176 -9.996 1.00 57.19 97 PHE A CA 1
ATOM 790 C C . PHE A 1 97 ? 17.380 11.401 -8.682 1.00 57.19 97 PHE A C 1
ATOM 792 O O . PHE A 1 97 ? 16.827 11.841 -7.680 1.00 57.19 97 PHE A O 1
ATOM 799 N N . HIS A 1 98 ? 18.170 10.321 -8.649 1.00 56.91 98 HIS A N 1
ATOM 800 C CA . HIS A 1 98 ? 18.502 9.645 -7.397 1.00 56.91 98 HIS A CA 1
ATOM 801 C C . HIS A 1 98 ? 19.222 10.569 -6.417 1.00 56.91 98 HIS A C 1
ATOM 803 O O . HIS A 1 98 ? 18.852 10.566 -5.256 1.00 56.91 98 HIS A O 1
ATOM 809 N N . ALA A 1 99 ? 20.175 11.401 -6.853 1.00 54.41 99 ALA A N 1
ATOM 810 C CA . ALA A 1 99 ? 20.852 12.352 -5.969 1.00 54.41 99 ALA A CA 1
ATOM 811 C C . ALA A 1 99 ? 19.906 13.438 -5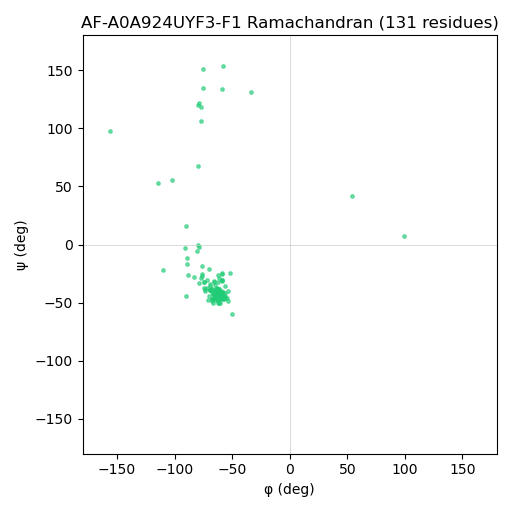.425 1.00 54.41 99 ALA A C 1
ATOM 813 O O . ALA A 1 99 ? 19.950 13.740 -4.234 1.00 54.41 99 ALA A O 1
ATOM 814 N N . PHE A 1 100 ? 19.025 13.992 -6.265 1.00 57.66 100 PHE A N 1
ATOM 815 C CA . PHE A 1 100 ? 18.004 14.950 -5.831 1.00 57.66 100 PHE A CA 1
ATOM 816 C C . PHE A 1 100 ? 17.002 14.314 -4.859 1.00 57.66 100 PHE A C 1
ATOM 818 O O . PHE A 1 100 ? 16.718 14.894 -3.814 1.00 57.66 100 PHE A O 1
ATOM 825 N N . TYR A 1 101 ? 16.516 13.109 -5.167 1.00 48.00 101 TYR A N 1
ATOM 826 C CA . TYR A 1 101 ? 15.573 12.364 -4.336 1.00 48.00 101 TYR A CA 1
ATOM 827 C C . TYR A 1 101 ? 16.210 11.942 -3.005 1.00 48.00 101 TYR A C 1
ATOM 829 O O . TYR A 1 101 ? 15.650 12.226 -1.954 1.00 48.00 101 TYR A O 1
ATOM 837 N N . ASP A 1 102 ? 17.433 11.402 -3.007 1.00 52.47 102 ASP A N 1
ATOM 838 C CA . ASP A 1 102 ? 18.206 11.109 -1.790 1.00 52.47 102 ASP A CA 1
ATOM 839 C C . ASP A 1 102 ? 18.393 12.354 -0.923 1.00 52.47 102 ASP A C 1
ATOM 841 O O . ASP A 1 102 ? 18.335 12.282 0.302 1.00 52.47 102 ASP A O 1
ATOM 845 N N . GLN A 1 103 ? 18.674 13.500 -1.543 1.00 48.62 103 GLN A N 1
ATOM 846 C CA . GLN A 1 103 ? 18.918 14.744 -0.827 1.00 48.62 103 GLN A CA 1
ATOM 847 C C . GLN A 1 103 ? 17.616 15.339 -0.284 1.00 48.62 103 GLN A C 1
ATOM 849 O O . GLN A 1 103 ? 17.600 15.795 0.856 1.00 48.62 103 GLN A O 1
ATOM 854 N N . PHE A 1 104 ? 16.514 15.239 -1.027 1.00 53.66 104 PHE A N 1
ATOM 855 C CA . PHE A 1 104 ? 15.166 15.545 -0.553 1.00 53.66 104 PHE A CA 1
ATOM 856 C C . PHE A 1 104 ? 14.772 14.656 0.641 1.00 53.66 104 PHE A C 1
ATOM 858 O O . PHE A 1 104 ? 14.353 15.173 1.675 1.00 53.66 104 PHE A O 1
ATOM 865 N N . LEU A 1 105 ? 15.000 13.341 0.562 1.00 52.84 105 LEU A N 1
ATOM 866 C CA . LEU A 1 105 ? 14.736 12.388 1.648 1.00 52.84 105 LEU A CA 1
ATOM 867 C C . LEU A 1 105 ? 15.622 12.625 2.885 1.00 52.84 105 LEU A C 1
ATOM 869 O O . LEU A 1 105 ? 15.148 12.533 4.020 1.00 52.84 105 LEU A O 1
ATOM 873 N N . LYS A 1 106 ? 16.902 12.974 2.687 1.00 50.44 106 LYS A N 1
ATOM 874 C CA . LYS A 1 106 ? 17.851 13.312 3.767 1.00 50.44 106 LYS A CA 1
ATOM 875 C C . LYS A 1 106 ? 17.503 14.633 4.454 1.00 50.44 106 LYS A C 1
ATOM 877 O O . LYS A 1 106 ? 17.627 14.718 5.674 1.00 50.44 106 LYS A O 1
ATOM 882 N N . ILE A 1 107 ? 17.066 15.644 3.698 1.00 50.59 107 ILE A N 1
ATOM 883 C CA . ILE A 1 107 ? 16.631 16.947 4.230 1.00 50.59 107 ILE A CA 1
ATOM 884 C C . ILE A 1 107 ? 15.314 16.802 5.008 1.00 50.59 107 ILE A C 1
ATOM 886 O O . ILE A 1 107 ? 15.161 17.424 6.057 1.00 50.59 107 ILE A O 1
ATOM 890 N N . ASN A 1 108 ? 14.415 15.920 4.561 1.00 44.19 108 ASN A N 1
ATOM 891 C CA . ASN A 1 108 ? 13.116 15.663 5.194 1.00 44.19 108 ASN A CA 1
ATOM 892 C C . ASN A 1 108 ? 13.128 14.547 6.265 1.00 44.19 108 ASN A C 1
ATOM 894 O O . ASN A 1 108 ? 12.072 14.075 6.674 1.00 44.19 108 ASN A O 1
ATOM 898 N N . GLN A 1 109 ? 14.307 14.142 6.756 1.00 45.03 109 GLN A N 1
ATOM 899 C CA . GLN A 1 109 ? 14.483 13.154 7.836 1.00 45.03 109 GLN A CA 1
ATOM 900 C C . GLN A 1 109 ? 13.786 11.793 7.626 1.00 45.03 109 GLN A C 1
ATOM 902 O O . GLN A 1 109 ? 13.309 11.182 8.579 1.00 45.03 109 GLN A O 1
ATOM 907 N N . GLN A 1 110 ? 13.826 11.223 6.419 1.00 45.03 110 GLN A N 1
ATOM 908 C CA . GLN A 1 110 ? 13.603 9.779 6.254 1.00 45.03 110 GLN A CA 1
ATOM 909 C C . GLN A 1 110 ? 14.875 8.979 6.603 1.00 45.03 110 GLN A C 1
ATOM 911 O O . GLN A 1 110 ? 15.492 8.346 5.749 1.00 45.03 110 GLN A O 1
ATOM 916 N N . LYS A 1 111 ? 15.293 8.970 7.875 1.00 36.72 111 LYS A N 1
ATOM 917 C CA . LYS A 1 111 ? 16.258 7.956 8.363 1.00 36.72 111 LYS A CA 1
ATOM 918 C C . LYS A 1 111 ? 15.603 6.595 8.649 1.00 36.72 111 LYS A C 1
ATOM 920 O O . LYS A 1 111 ? 16.296 5.623 8.932 1.00 36.72 111 LYS A O 1
ATOM 925 N N . ASP A 1 112 ? 14.290 6.515 8.473 1.00 44.16 112 ASP A N 1
ATOM 926 C CA . ASP A 1 112 ? 13.427 5.500 9.063 1.00 44.16 112 ASP A CA 1
ATOM 927 C C . ASP A 1 112 ? 12.797 4.590 8.009 1.00 44.16 112 ASP A C 1
ATOM 929 O O . ASP A 1 112 ? 11.585 4.415 7.974 1.00 44.16 112 ASP A O 1
ATOM 933 N N . GLY A 1 113 ? 13.596 3.987 7.124 1.00 48.16 113 GLY A N 1
ATOM 934 C CA . GLY A 1 113 ? 13.077 3.048 6.120 1.00 48.16 113 GLY A CA 1
ATOM 935 C C . GLY A 1 113 ? 12.178 1.976 6.754 1.00 48.16 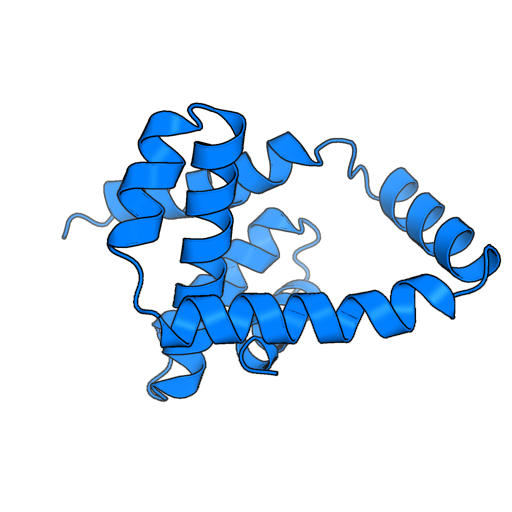113 GLY A C 1
ATOM 936 O O . GLY A 1 113 ? 10.988 1.938 6.479 1.00 48.16 113 GLY A O 1
ATOM 937 N N . LEU A 1 114 ? 12.712 1.180 7.689 1.00 46.25 114 LEU A N 1
ATOM 938 C CA . LEU A 1 114 ? 11.962 0.169 8.462 1.00 46.25 114 LEU A CA 1
ATOM 939 C C . LEU A 1 114 ? 11.057 0.763 9.558 1.00 46.25 114 LEU A C 1
ATOM 941 O O . LEU A 1 114 ? 9.995 0.213 9.850 1.00 46.25 114 LEU A O 1
ATOM 945 N N . GLU A 1 115 ? 11.446 1.885 10.160 1.00 51.09 115 GLU A N 1
ATOM 946 C CA . GLU A 1 115 ? 10.665 2.533 11.222 1.00 51.09 115 GLU A CA 1
ATOM 947 C C . GLU A 1 115 ? 9.380 3.208 10.702 1.00 51.09 115 GLU A C 1
ATOM 949 O O . GLU A 1 115 ? 8.353 3.189 11.381 1.00 51.09 115 GLU A O 1
ATOM 954 N N . SER A 1 116 ? 9.367 3.703 9.463 1.00 51.06 116 SER A N 1
ATOM 955 C CA . SER A 1 116 ? 8.182 4.287 8.821 1.00 51.06 116 SER A CA 1
ATOM 956 C C . SER A 1 116 ? 7.133 3.233 8.436 1.00 51.06 116 SER A C 1
ATOM 958 O O . SER A 1 116 ? 5.938 3.465 8.650 1.00 51.06 116 SER A O 1
ATOM 960 N N . TYR A 1 117 ? 7.553 2.041 7.972 1.00 54.88 117 TYR A N 1
ATOM 961 C CA . TYR A 1 117 ? 6.655 0.884 7.791 1.00 54.88 117 TYR A CA 1
ATOM 962 C C . TYR A 1 117 ? 5.968 0.515 9.111 1.00 54.88 117 TYR A C 1
ATOM 964 O O . TYR A 1 117 ? 4.759 0.261 9.150 1.00 54.88 117 TYR A O 1
ATOM 972 N N . ASN A 1 118 ? 6.717 0.566 10.215 1.00 69.94 118 ASN A N 1
ATOM 973 C CA . ASN A 1 118 ? 6.172 0.368 11.550 1.00 69.94 118 ASN A CA 1
ATOM 974 C C . ASN A 1 118 ? 5.222 1.503 11.954 1.00 69.94 118 ASN A C 1
ATOM 976 O O . ASN A 1 118 ? 4.150 1.215 12.477 1.00 69.94 118 ASN A O 1
ATOM 980 N N . LYS A 1 119 ? 5.540 2.777 11.685 1.00 82.88 119 LYS A N 1
ATOM 981 C CA . LYS A 1 119 ? 4.700 3.915 12.099 1.00 82.88 119 LYS A CA 1
ATOM 982 C C . LYS A 1 119 ? 3.324 3.915 11.424 1.00 82.88 119 LYS A C 1
ATOM 984 O O . LYS A 1 119 ? 2.328 4.041 12.132 1.00 82.88 119 LYS A O 1
ATOM 989 N N . TYR A 1 120 ? 3.233 3.723 10.105 1.00 87.25 120 TYR A N 1
ATOM 990 C CA . TYR A 1 120 ? 1.930 3.642 9.419 1.00 87.25 120 TYR A CA 1
ATOM 991 C C . TYR A 1 120 ? 1.085 2.461 9.928 1.00 87.25 120 TYR A C 1
ATOM 993 O O . TYR A 1 120 ? -0.082 2.640 10.283 1.00 87.25 120 TYR A O 1
ATOM 1001 N N . VAL A 1 121 ? 1.677 1.266 10.052 1.00 89.94 121 VAL A N 1
ATOM 1002 C CA . VAL A 1 121 ? 0.963 0.093 10.585 1.00 89.94 121 VAL A CA 1
ATOM 1003 C C . VAL A 1 121 ? 0.546 0.305 12.043 1.00 89.94 121 VAL A C 1
ATOM 1005 O O . VAL A 1 121 ? -0.572 -0.048 12.412 1.00 89.94 121 VAL A O 1
ATOM 1008 N N . ASN A 1 122 ? 1.379 0.946 12.863 1.00 90.38 122 ASN A N 1
ATOM 1009 C CA . ASN A 1 122 ? 1.042 1.28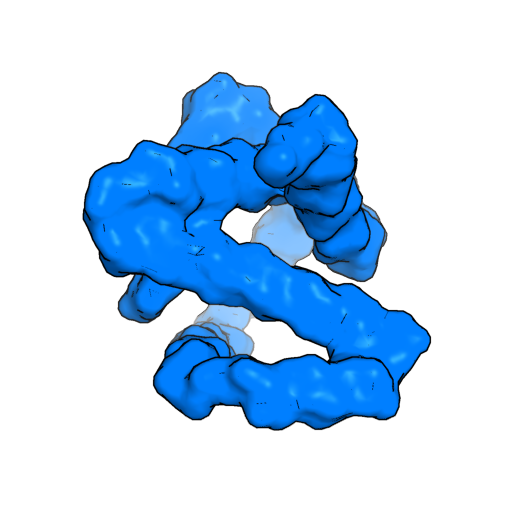8 14.244 1.00 90.38 122 ASN A CA 1
ATOM 1010 C C . ASN A 1 122 ? -0.132 2.271 14.324 1.00 90.38 122 ASN A C 1
ATOM 1012 O O . ASN A 1 122 ? -1.019 2.075 15.155 1.00 90.38 122 ASN A O 1
ATOM 1016 N N . LEU A 1 12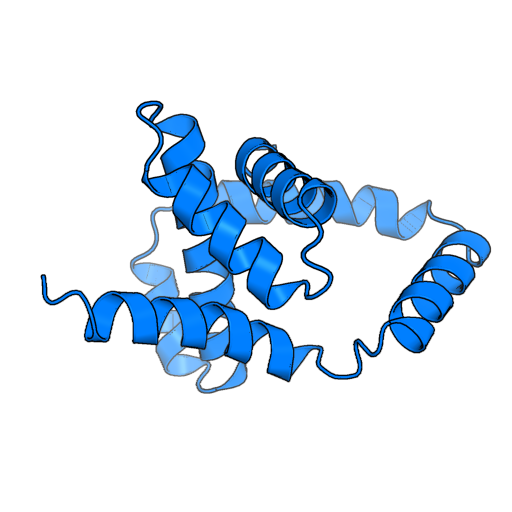3 ? -0.174 3.293 13.460 1.00 91.75 123 LEU A N 1
ATOM 1017 C CA . LEU A 1 123 ? -1.310 4.217 13.372 1.00 91.75 123 LEU A CA 1
ATOM 1018 C C . LEU A 1 123 ? -2.605 3.463 13.047 1.00 91.75 123 LEU A C 1
ATOM 1020 O O . LEU A 1 123 ? -3.602 3.648 13.743 1.00 91.75 123 LEU A O 1
ATOM 1024 N N . MET A 1 124 ? -2.572 2.544 12.074 1.00 93.06 124 MET A N 1
ATOM 1025 C CA . MET A 1 124 ? -3.724 1.692 11.756 1.00 93.06 124 MET A CA 1
ATOM 1026 C C . MET A 1 124 ? -4.145 0.814 12.938 1.00 93.06 124 MET A C 1
ATOM 1028 O O . MET A 1 124 ? -5.316 0.802 13.312 1.00 93.06 124 MET A O 1
ATOM 1032 N N . VAL A 1 125 ? -3.206 0.093 13.557 1.00 90.75 125 VAL A N 1
ATOM 1033 C CA . VAL A 1 125 ? -3.502 -0.792 14.694 1.00 90.75 125 VAL A CA 1
ATOM 1034 C C . VAL A 1 125 ? -4.099 -0.002 15.858 1.00 90.75 125 VAL A C 1
ATOM 1036 O O . VAL A 1 125 ? -5.072 -0.450 16.458 1.00 90.75 125 VAL A O 1
ATOM 1039 N N . ASN A 1 126 ? -3.559 1.176 16.166 1.00 90.06 126 ASN A N 1
ATOM 1040 C CA . ASN A 1 126 ? -4.080 2.027 17.234 1.00 90.06 126 ASN A CA 1
ATOM 1041 C C . ASN A 1 126 ? -5.467 2.581 16.898 1.00 90.06 126 ASN A C 1
ATOM 1043 O O . ASN A 1 126 ? -6.343 2.565 17.761 1.00 90.06 126 ASN A O 1
ATOM 1047 N N . TYR A 1 127 ? -5.694 2.998 15.649 1.00 90.62 127 TYR A N 1
ATOM 1048 C CA . TYR A 1 127 ? -7.006 3.438 15.181 1.00 90.62 127 TYR A CA 1
ATOM 1049 C C . TYR A 1 127 ? -8.070 2.353 15.376 1.00 90.62 127 TYR A C 1
ATOM 1051 O O . TYR A 1 127 ? -9.125 2.630 15.938 1.00 90.62 127 TYR A O 1
ATOM 1059 N N . TYR A 1 128 ? -7.787 1.108 14.990 1.00 86.00 128 TYR A N 1
ATOM 1060 C CA . TYR A 1 128 ? -8.747 0.011 15.155 1.00 86.00 128 TYR A CA 1
ATOM 1061 C C . TYR A 1 128 ? -8.865 -0.501 16.596 1.00 86.00 128 TYR A C 1
ATOM 1063 O O . TYR A 1 128 ? -9.929 -0.968 16.983 1.00 86.00 128 TYR A O 1
ATOM 1071 N N . LYS A 1 129 ? -7.819 -0.385 17.425 1.00 85.06 129 LYS A N 1
ATOM 1072 C CA . LYS A 1 129 ? -7.918 -0.696 18.862 1.00 85.06 129 LYS A CA 1
ATOM 1073 C C . LYS A 1 129 ? -8.785 0.310 19.622 1.00 85.06 129 LYS A C 1
ATOM 1075 O O . LYS A 1 129 ? -9.494 -0.089 20.539 1.00 85.06 129 LYS A O 1
ATOM 1080 N N . GLY A 1 130 ? -8.701 1.596 19.276 1.00 72.50 130 GLY A N 1
ATOM 1081 C CA . GLY A 1 130 ? -9.472 2.660 19.927 1.00 72.50 130 GLY A CA 1
ATOM 1082 C C . GLY A 1 130 ? -10.936 2.726 19.483 1.00 72.50 130 GLY A C 1
ATOM 1083 O O . GLY A 1 130 ? -11.792 3.110 20.272 1.00 72.50 130 GLY A O 1
ATOM 1084 N N . ASN A 1 131 ? -11.233 2.318 18.247 1.00 60.91 131 ASN A N 1
ATOM 1085 C CA . ASN A 1 131 ? -12.577 2.333 17.664 1.00 60.91 131 ASN A CA 1
ATOM 1086 C C . ASN A 1 131 ? -13.198 0.929 17.657 1.00 60.91 131 ASN A C 1
ATOM 1088 O O . ASN A 1 131 ? -13.524 0.446 16.579 1.00 60.91 131 ASN A O 1
ATOM 1092 N N . GLY A 1 132 ? -13.283 0.268 18.822 1.00 44.81 132 GLY A N 1
ATOM 1093 C CA . GLY A 1 132 ? -13.712 -1.134 18.964 1.00 44.81 132 GLY A CA 1
ATOM 1094 C C . GLY A 1 132 ? -14.778 -1.576 17.949 1.00 44.81 132 GLY A C 1
ATOM 1095 O O . GLY A 1 132 ? -15.744 -0.849 17.731 1.00 44.81 132 GLY A O 1
ATOM 1096 N N . PHE A 1 133 ? -14.535 -2.730 17.315 1.00 42.38 133 PHE A N 1
ATOM 1097 C CA . PHE A 1 133 ? -15.362 -3.307 16.247 1.00 42.38 133 PHE A CA 1
ATOM 1098 C C . PHE A 1 133 ? -16.852 -3.383 16.591 1.00 42.38 133 PHE A C 1
ATOM 1100 O O . PHE A 1 133 ? -17.168 -3.841 17.714 1.00 42.38 133 PHE A O 1
#

Secondary structure (DSSP, 8-state):
-TTHHHHHHHHHHHHTT---HHHHHHHHHHHHHTSS-HHHHHHHHHHHHHHHHHHHHHH-HHHHHHHHTTS-HHHHHHHHHHHHHHHHHHTTS-HHHHHHHHHHHHHTT---HHHHHHHHHHHHHHHHHHS--

Foldseek 3Di:
DLLVQLVVQLVVVVVVPDLDSLVSLQRSLVVQCPDPDPSSPCNSVLVLVVLVLVLCCVVPVVVSVVVVVVDDVVSVVVVVVVVVVVVVVVVVDDPVVVVVVVVVCVVSPPPCPPPSSVSNNVSVVVVDVVVDD